Protein AF-A0A924YWF9-F1 (afdb_monomer)

Solvent-accessible surface area (backbone atoms only — not comparable to full-atom values): 4859 Å² total; per-residue (Å²): 136,85,82,78,76,83,84,71,78,82,78,75,78,93,65,58,67,74,57,52,51,52,52,51,53,51,53,52,51,53,50,53,52,52,39,21,75,72,66,40,63,49,76,46,77,57,97,90,38,84,43,80,37,53,25,65,58,52,50,51,55,56,47,60,74,68,48,63,97,73,72,73,80,88,125

Mean predicted aligned error: 11.07 Å

pLDDT: mean 79.73, std 13.7, range [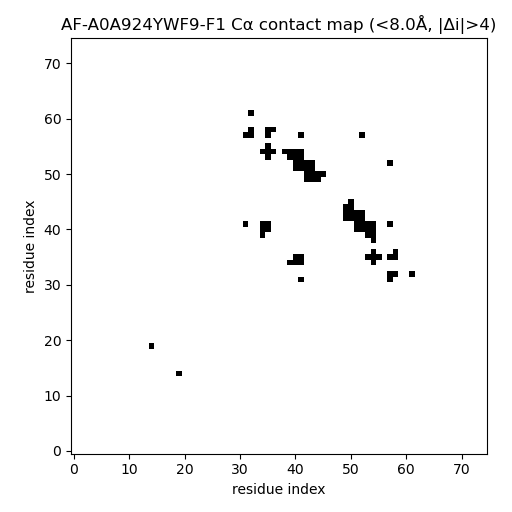44.12, 92.94]

Foldseek 3Di:
DDDDDDDDDPDDDPDDPVVVVVVVVVVVLVVLLVCLVVFHWDWDADPNDIDIGGSVRSNVVVCVVVPDPCPPPPD

Secondary structure (DSSP, 8-state):
---PPP-PPPPPP-S-HHHHHHHHHHHHHHHHHHHHHTTPPEEEEETTEEEEE-HHHHHHHHHHHHS-TT-----

Nearest PDB structures (foldseek):
  1vzy-assembly1_A  TM=4.721E-01  e=2.199E+00  Bacillus subtilis subsp. subtilis str. 168
  4k1o-assembly1_A  TM=4.165E-01  e=1.800E+00  Mus musculus
  6dv1-assembly1_A-2  TM=4.495E-01  e=4.282E+00  Mus musculus
  2lkp-assembly1_B  TM=3.856E-01  e=5.229E+00  Mycobacterium tuberculosis H37Rv
  6zvj-assembly1_u  TM=2.610E-01  e=7.298E+00  Homo sapiens

Radius of gyration: 19.44 Å; Cα contacts (8 Å, |Δi|>4): 43; chains: 1; bounding box: 66×45×31 Å

Structure (mmCIF, N/CA/C/O backbone):
data_AF-A0A924YWF9-F1
#
_entry.id   AF-A0A924YWF9-F1
#
loop_
_atom_site.group_PDB
_atom_site.id
_atom_site.type_symbol
_atom_site.label_atom_id
_atom_site.label_alt_id
_atom_site.label_comp_id
_atom_site.label_asym_id
_atom_site.label_entity_id
_atom_site.label_seq_id
_atom_site.pdbx_PDB_ins_code
_atom_site.Cartn_x
_atom_site.Cartn_y
_atom_site.Cartn_z
_atom_site.occupancy
_atom_site.B_iso_or_equiv
_atom_site.auth_seq_id
_atom_site.auth_comp_id
_atom_site.auth_asym_id
_atom_site.auth_atom_id
_atom_site.pdbx_PDB_model_num
ATOM 1 N N . MET A 1 1 ? 31.374 -28.914 3.945 1.00 53.41 1 MET A N 1
ATOM 2 C CA . MET A 1 1 ? 31.663 -27.852 2.959 1.00 53.41 1 MET A CA 1
ATOM 3 C C . MET A 1 1 ? 30.314 -27.381 2.434 1.00 53.41 1 MET A C 1
ATOM 5 O O . MET A 1 1 ? 29.593 -28.210 1.902 1.00 53.41 1 MET A O 1
ATOM 9 N N . ILE A 1 2 ? 29.895 -26.141 2.701 1.00 55.06 2 ILE A N 1
ATOM 10 C CA . ILE A 1 2 ? 28.596 -25.640 2.218 1.00 55.06 2 ILE A CA 1
ATOM 11 C C . ILE A 1 2 ? 28.861 -24.847 0.943 1.00 55.06 2 ILE A C 1
ATOM 13 O O . ILE A 1 2 ? 29.569 -23.842 0.978 1.00 55.06 2 ILE A O 1
ATOM 17 N N . GLN A 1 3 ? 28.322 -25.322 -0.177 1.00 65.50 3 GLN A N 1
ATOM 18 C CA . GLN A 1 3 ? 28.353 -24.604 -1.443 1.00 65.50 3 GLN A CA 1
ATOM 19 C C . GLN A 1 3 ? 27.262 -23.531 -1.421 1.00 65.50 3 GLN A C 1
ATOM 21 O O . GLN A 1 3 ? 26.074 -23.844 -1.375 1.00 65.50 3 GLN A 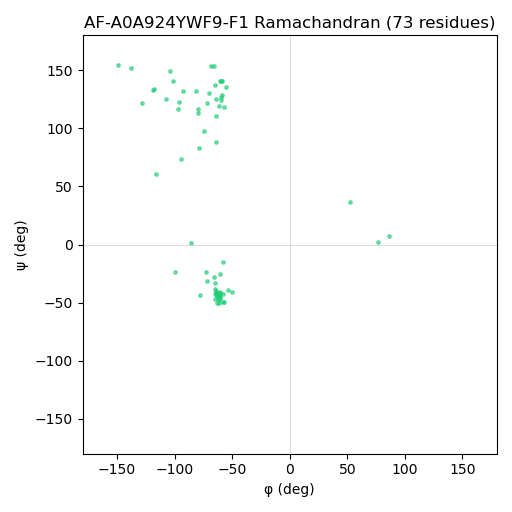O 1
ATOM 26 N N . LEU A 1 4 ? 27.663 -22.259 -1.422 1.00 70.12 4 LEU A N 1
ATOM 27 C CA . LEU A 1 4 ? 26.735 -21.150 -1.625 1.00 70.12 4 LEU A CA 1
ATOM 28 C C . LEU A 1 4 ? 26.264 -21.164 -3.082 1.00 70.12 4 LEU A C 1
ATOM 30 O O . LEU A 1 4 ? 27.079 -21.253 -4.001 1.00 70.12 4 LEU A O 1
ATOM 34 N N . LEU A 1 5 ? 24.947 -21.085 -3.281 1.00 71.19 5 LEU A N 1
ATOM 35 C CA . LEU A 1 5 ? 24.352 -20.973 -4.610 1.00 71.19 5 LEU A CA 1
ATOM 36 C C . LEU A 1 5 ? 24.856 -19.690 -5.304 1.00 71.19 5 LEU A C 1
ATOM 38 O O . LEU A 1 5 ? 24.991 -18.656 -4.639 1.00 71.19 5 LEU A O 1
ATOM 42 N N . PRO A 1 6 ? 25.138 -19.733 -6.620 1.00 71.88 6 PRO A N 1
ATOM 43 C CA . PRO A 1 6 ? 25.585 -18.563 -7.365 1.00 71.88 6 PRO A CA 1
ATOM 44 C C . PRO A 1 6 ? 24.531 -17.454 -7.279 1.00 71.88 6 PRO A C 1
ATOM 46 O O . PRO A 1 6 ? 23.348 -17.682 -7.532 1.00 71.88 6 PRO A O 1
ATOM 49 N N . ARG A 1 7 ? 24.955 -16.242 -6.904 1.00 66.31 7 ARG A N 1
ATOM 50 C CA . ARG A 1 7 ? 24.073 -15.071 -6.859 1.00 66.31 7 ARG A CA 1
ATOM 51 C C . ARG A 1 7 ? 23.803 -14.605 -8.288 1.00 66.31 7 ARG A C 1
ATOM 53 O O . ARG A 1 7 ? 24.624 -13.909 -8.871 1.00 66.31 7 ARG A O 1
ATOM 60 N N . THR A 1 8 ? 22.672 -14.998 -8.862 1.00 69.44 8 THR A N 1
ATOM 61 C CA . THR A 1 8 ? 22.157 -14.368 -10.082 1.00 69.44 8 THR A CA 1
ATOM 62 C C . THR A 1 8 ? 21.629 -12.984 -9.733 1.00 69.44 8 THR A C 1
ATOM 64 O O . THR A 1 8 ? 20.737 -12.873 -8.888 1.00 69.44 8 THR A O 1
ATOM 67 N N . GLU A 1 9 ? 22.166 -11.938 -10.365 1.00 64.31 9 GLU A N 1
ATOM 68 C CA . GLU A 1 9 ? 21.574 -10.602 -10.274 1.00 64.31 9 GLU A CA 1
ATOM 69 C C . GLU A 1 9 ? 20.104 -10.659 -10.720 1.00 64.31 9 GLU A C 1
ATOM 71 O O . GLU A 1 9 ? 19.788 -11.324 -11.716 1.00 64.31 9 GLU A O 1
ATOM 76 N N . PRO A 1 10 ? 19.186 -10.010 -9.982 1.00 70.38 10 PRO A N 1
ATOM 77 C CA . PRO A 1 10 ? 17.784 -9.985 -10.360 1.00 70.38 10 PRO A CA 1
ATOM 78 C C . PRO A 1 10 ? 17.653 -9.312 -11.728 1.00 70.38 10 PRO A C 1
ATOM 80 O O . PRO A 1 10 ? 18.027 -8.151 -11.904 1.00 70.38 10 PRO A O 1
ATOM 83 N N . LYS A 1 11 ? 17.129 -10.055 -12.709 1.00 72.31 11 LYS A N 1
ATOM 84 C CA . LYS A 1 11 ? 16.834 -9.512 -14.037 1.00 72.31 11 LYS A CA 1
ATOM 85 C C . LYS A 1 11 ? 15.836 -8.367 -13.880 1.00 72.31 11 LYS A C 1
ATOM 87 O O . LYS A 1 11 ? 14.768 -8.560 -13.299 1.00 72.31 11 LYS A O 1
ATOM 92 N N . ARG A 1 12 ? 16.187 -7.185 -14.390 1.00 69.25 12 ARG A N 1
ATOM 93 C CA . ARG A 1 12 ? 15.246 -6.066 -14.483 1.00 69.25 12 ARG A CA 1
ATOM 94 C C . ARG A 1 12 ? 14.138 -6.451 -15.461 1.00 69.25 12 ARG A C 1
ATOM 96 O O . ARG A 1 12 ? 14.418 -7.070 -16.487 1.00 69.25 12 ARG A O 1
ATOM 103 N N . LEU A 1 13 ? 12.892 -6.136 -15.113 1.00 72.25 13 LEU A N 1
ATOM 104 C CA . LEU A 1 13 ? 11.789 -6.248 -16.060 1.00 72.25 13 LEU A CA 1
ATOM 105 C C . LEU A 1 13 ? 12.044 -5.255 -17.190 1.00 72.25 13 LEU A C 1
ATOM 107 O O . LEU A 1 13 ? 12.252 -4.073 -16.932 1.00 72.25 13 LEU A O 1
ATOM 111 N N . ASP A 1 14 ? 12.049 -5.757 -18.419 1.00 81.31 14 ASP A N 1
ATOM 112 C CA . ASP A 1 14 ? 12.221 -4.943 -19.616 1.00 81.31 14 ASP A CA 1
ATOM 113 C C . ASP A 1 14 ? 10.874 -4.272 -19.921 1.00 81.31 14 ASP A C 1
ATOM 115 O O . ASP A 1 14 ? 10.026 -4.810 -20.632 1.00 81.31 14 ASP A O 1
ATOM 119 N N . MET A 1 15 ? 10.612 -3.153 -19.246 1.00 86.06 15 MET A N 1
ATOM 120 C CA . MET A 1 15 ? 9.394 -2.361 -19.403 1.00 86.06 15 MET A CA 1
ATOM 121 C C . MET A 1 15 ? 9.676 -0.878 -19.152 1.00 86.06 15 MET A C 1
ATOM 123 O O . MET A 1 15 ? 10.612 -0.553 -18.419 1.00 86.06 15 MET A O 1
ATOM 127 N N . PRO A 1 16 ? 8.873 0.033 -19.724 1.00 89.62 16 PRO A N 1
ATOM 128 C CA . PRO A 1 16 ? 9.001 1.457 -19.451 1.00 89.62 16 PRO A CA 1
ATOM 129 C C . PRO A 1 16 ? 8.805 1.775 -17.962 1.00 89.62 16 PRO A C 1
ATOM 131 O O . PRO A 1 16 ? 7.884 1.251 -17.332 1.00 89.62 16 PRO A O 1
ATOM 134 N N . ASP A 1 17 ? 9.592 2.711 -17.426 1.00 85.94 17 ASP A N 1
ATOM 135 C CA . ASP A 1 17 ? 9.513 3.129 -16.016 1.00 85.94 17 ASP A CA 1
ATOM 136 C C . ASP A 1 17 ? 8.089 3.544 -15.606 1.00 85.94 17 ASP A C 1
ATOM 138 O O . ASP A 1 17 ? 7.600 3.160 -14.547 1.00 85.94 17 ASP A O 1
ATOM 142 N N . ALA A 1 18 ? 7.362 4.238 -16.487 1.00 87.12 18 ALA A N 1
ATOM 143 C CA . ALA A 1 18 ? 5.984 4.661 -16.228 1.00 87.12 18 ALA A CA 1
ATOM 144 C C . ALA A 1 18 ? 4.992 3.487 -16.105 1.00 87.12 18 ALA A C 1
ATOM 146 O O . ALA A 1 18 ? 3.949 3.599 -15.455 1.00 87.12 18 ALA A O 1
ATOM 147 N N . GLU A 1 19 ? 5.270 2.366 -16.770 1.00 87.38 19 GLU A N 1
ATOM 148 C CA . GLU A 1 19 ? 4.475 1.146 -16.644 1.00 87.38 19 GLU A CA 1
ATOM 149 C C . GLU A 1 19 ? 4.825 0.412 -15.348 1.00 87.38 19 GLU A C 1
ATOM 151 O O . GLU A 1 19 ? 3.925 0.026 -14.599 1.00 87.38 19 GLU A O 1
ATOM 156 N N . PHE A 1 20 ? 6.119 0.312 -15.037 1.00 88.19 20 PHE A N 1
ATOM 157 C CA . PHE A 1 20 ? 6.606 -0.258 -13.787 1.00 88.19 20 PHE A CA 1
ATOM 158 C C . PHE A 1 20 ? 6.037 0.474 -12.564 1.00 88.19 20 PHE A C 1
ATOM 160 O O . PHE A 1 20 ? 5.452 -0.154 -11.680 1.00 88.19 20 PHE A O 1
ATOM 167 N N . GLU A 1 21 ? 6.117 1.806 -12.541 1.00 88.62 21 GL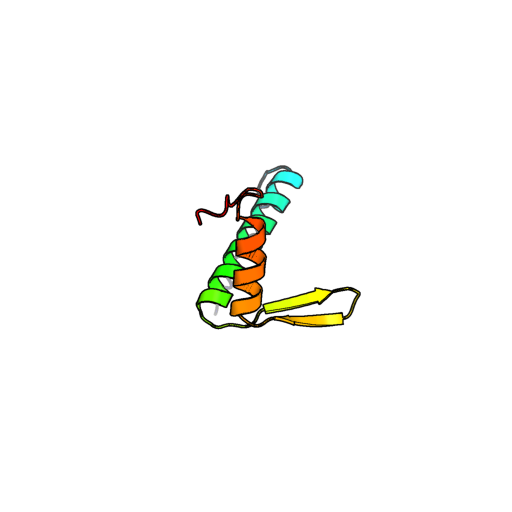U A N 1
ATOM 168 C CA . GLU A 1 21 ? 5.566 2.633 -11.466 1.00 88.62 21 GLU A CA 1
ATOM 169 C C . GLU A 1 21 ? 4.067 2.402 -11.281 1.00 88.62 21 GLU A C 1
ATOM 171 O O . GLU A 1 21 ? 3.596 2.253 -10.153 1.00 88.62 21 GLU A O 1
ATOM 176 N N . ARG A 1 22 ? 3.310 2.298 -12.379 1.00 88.69 22 ARG A N 1
ATOM 177 C CA . ARG A 1 22 ? 1.866 2.035 -12.337 1.00 88.69 22 ARG A CA 1
ATOM 178 C C . ARG A 1 22 ? 1.556 0.675 -11.718 1.00 88.69 22 ARG A C 1
ATOM 180 O O . ARG A 1 22 ? 0.632 0.563 -10.909 1.00 88.69 22 ARG A O 1
ATOM 187 N N . ILE A 1 23 ? 2.324 -0.354 -12.077 1.00 88.44 23 ILE A N 1
ATOM 188 C CA . ILE A 1 23 ? 2.187 -1.700 -11.509 1.00 88.44 23 ILE A CA 1
ATOM 189 C C . ILE A 1 23 ? 2.522 -1.675 -10.015 1.00 88.44 23 ILE A C 1
ATOM 191 O O . ILE A 1 23 ? 1.744 -2.187 -9.208 1.00 88.44 23 ILE A O 1
ATOM 195 N N . CYS A 1 24 ? 3.625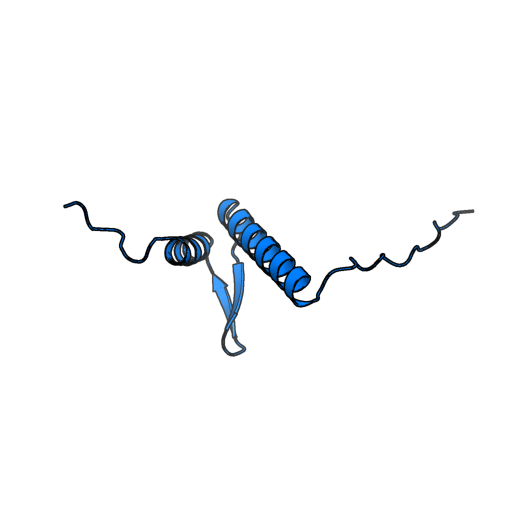 -1.033 -9.627 1.00 88.69 24 CYS A N 1
ATOM 196 C CA . CYS A 1 24 ? 4.023 -0.891 -8.229 1.00 88.69 24 CYS A CA 1
ATOM 197 C C . CYS A 1 24 ? 2.975 -0.141 -7.401 1.00 88.69 24 CYS A C 1
ATOM 199 O O . CYS A 1 24 ? 2.606 -0.606 -6.324 1.00 88.69 24 CYS A O 1
ATOM 201 N N . GLN A 1 25 ? 2.449 0.977 -7.907 1.00 88.94 25 GLN A N 1
ATOM 202 C CA . GLN A 1 25 ? 1.398 1.748 -7.239 1.00 88.94 25 GLN A CA 1
ATOM 203 C C . GLN A 1 25 ? 0.126 0.918 -7.053 1.00 88.94 25 GLN A C 1
ATOM 205 O O . GLN A 1 25 ? -0.458 0.912 -5.967 1.00 88.94 25 GLN A O 1
ATOM 210 N N . ARG A 1 26 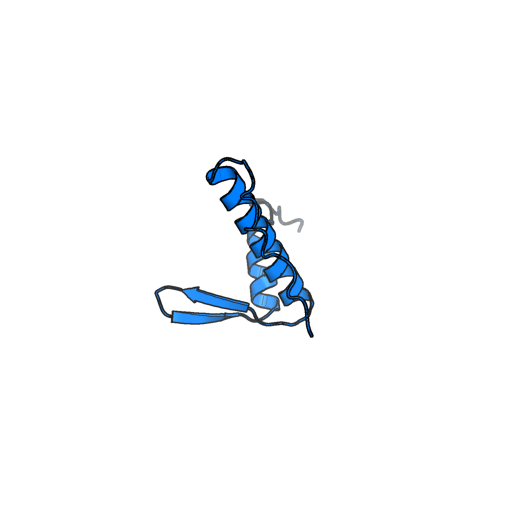? -0.282 0.166 -8.083 1.00 90.19 26 ARG A N 1
ATOM 211 C CA . ARG A 1 26 ? -1.434 -0.734 -7.998 1.00 90.19 26 ARG A CA 1
ATOM 212 C C . ARG A 1 26 ? -1.221 -1.826 -6.948 1.00 90.19 26 ARG A C 1
ATOM 214 O O . ARG A 1 26 ? -2.074 -1.998 -6.080 1.00 90.19 26 ARG A O 1
ATOM 221 N N . ALA A 1 27 ? -0.088 -2.524 -6.993 1.00 89.69 27 ALA A N 1
ATOM 222 C CA . ALA A 1 27 ? 0.235 -3.591 -6.048 1.00 89.69 27 ALA A CA 1
ATOM 223 C C . ALA A 1 27 ? 0.317 -3.072 -4.602 1.00 89.69 27 ALA A C 1
ATOM 225 O O . ALA A 1 27 ? -0.220 -3.694 -3.685 1.00 89.69 27 ALA A O 1
ATOM 226 N N . ALA A 1 28 ? 0.926 -1.900 -4.398 1.00 88.25 28 ALA A N 1
ATOM 227 C CA . ALA A 1 28 ? 0.989 -1.248 -3.095 1.00 88.25 28 ALA A CA 1
ATOM 228 C C . ALA A 1 28 ? -0.414 -0.911 -2.565 1.00 88.25 28 ALA A C 1
ATOM 230 O O . ALA A 1 28 ? -0.722 -1.204 -1.409 1.00 88.25 28 ALA A O 1
ATOM 231 N N . ARG A 1 29 ? -1.296 -0.363 -3.411 1.00 87.69 29 ARG A N 1
ATOM 232 C CA . ARG A 1 29 ? -2.685 -0.051 -3.039 1.00 87.69 29 ARG A CA 1
ATOM 233 C C . ARG A 1 29 ? -3.467 -1.302 -2.638 1.00 87.69 29 ARG A C 1
ATOM 235 O O . ARG A 1 29 ? -4.113 -1.314 -1.592 1.00 87.69 29 ARG A O 1
ATOM 242 N N . GLU A 1 30 ? -3.381 -2.363 -3.438 1.00 90.19 30 GLU A N 1
ATOM 243 C CA . GLU A 1 30 ? -4.036 -3.644 -3.150 1.00 90.19 30 GLU A CA 1
ATOM 244 C C . GLU A 1 30 ? -3.539 -4.247 -1.825 1.00 90.19 30 GLU A C 1
ATOM 246 O O . GLU A 1 30 ? -4.345 -4.717 -1.016 1.00 90.19 30 GLU A O 1
ATOM 251 N N . ALA A 1 31 ? -2.232 -4.169 -1.554 1.00 89.69 31 ALA A N 1
ATOM 252 C CA . ALA A 1 31 ? -1.642 -4.635 -0.302 1.00 89.69 31 ALA A CA 1
ATOM 253 C C . ALA A 1 31 ? -2.154 -3.853 0.918 1.00 89.69 31 ALA A C 1
ATOM 255 O O . ALA A 1 31 ? -2.511 -4.462 1.928 1.00 89.69 31 ALA A O 1
ATOM 256 N N . VAL A 1 32 ? -2.247 -2.521 0.826 1.00 89.69 32 VAL A N 1
ATOM 257 C CA . VAL A 1 32 ? -2.763 -1.672 1.914 1.00 8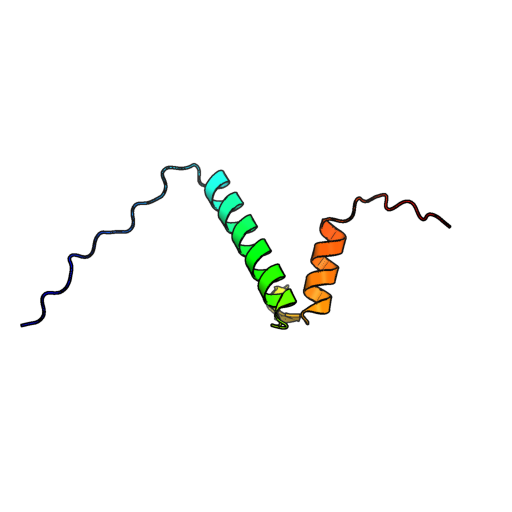9.69 32 VAL A CA 1
ATOM 258 C C . VAL A 1 32 ? -4.221 -2.011 2.230 1.00 89.69 32 VAL A C 1
ATOM 260 O O . VAL A 1 32 ? -4.566 -2.218 3.393 1.00 89.69 32 VAL A O 1
ATOM 263 N N . ILE A 1 33 ? -5.069 -2.141 1.206 1.00 88.69 33 ILE A N 1
ATOM 264 C CA . ILE A 1 33 ? -6.484 -2.505 1.379 1.00 88.69 33 ILE A CA 1
ATOM 265 C C . ILE A 1 33 ? -6.613 -3.905 1.987 1.00 88.69 33 ILE A C 1
ATOM 267 O O . ILE A 1 33 ? -7.409 -4.115 2.903 1.00 88.69 33 ILE A O 1
ATOM 271 N N . ARG A 1 34 ? -5.832 -4.875 1.499 1.00 91.94 34 ARG A N 1
ATOM 272 C CA . ARG A 1 34 ? -5.830 -6.242 2.033 1.00 91.94 34 ARG A CA 1
ATOM 273 C C . ARG A 1 34 ? -5.422 -6.265 3.506 1.00 91.94 34 ARG A C 1
ATOM 275 O O . ARG A 1 34 ? -6.082 -6.937 4.291 1.00 91.94 34 ARG A O 1
ATOM 282 N N . ASN A 1 35 ? -4.374 -5.537 3.884 1.00 89.75 35 ASN A N 1
ATOM 283 C CA . ASN A 1 35 ? -3.919 -5.464 5.272 1.00 89.75 35 ASN A CA 1
ATOM 284 C C . ASN A 1 35 ? -4.966 -4.810 6.179 1.00 89.75 35 ASN A C 1
ATOM 286 O O . ASN A 1 35 ? -5.230 -5.328 7.261 1.00 89.75 35 ASN A O 1
ATOM 290 N N . ALA A 1 36 ? -5.635 -3.755 5.708 1.00 90.81 36 ALA A N 1
ATOM 291 C CA . ALA A 1 36 ? -6.747 -3.154 6.435 1.00 90.81 36 ALA A CA 1
ATOM 292 C C . ALA A 1 36 ? -7.902 -4.154 6.641 1.00 90.81 36 ALA A C 1
ATOM 294 O O . ALA A 1 36 ? -8.409 -4.291 7.748 1.00 90.81 36 ALA A O 1
ATOM 295 N N . LYS A 1 37 ? -8.271 -4.951 5.629 1.00 89.56 37 LYS A N 1
ATOM 296 C CA . LYS A 1 37 ? -9.291 -6.013 5.790 1.00 89.56 37 LYS A CA 1
ATOM 297 C C . LYS A 1 37 ? -8.912 -7.083 6.820 1.00 89.56 37 LYS A C 1
ATOM 299 O O . LYS A 1 37 ? -9.798 -7.722 7.375 1.00 89.56 37 LYS A O 1
ATOM 304 N N . LEU A 1 38 ? -7.619 -7.284 7.066 1.00 92.69 38 LEU A N 1
ATOM 305 C CA . LEU A 1 38 ? -7.103 -8.190 8.096 1.00 92.69 38 LEU A CA 1
ATOM 306 C C . LEU A 1 38 ? -7.012 -7.530 9.486 1.00 92.69 38 LEU A C 1
ATOM 308 O O . LEU A 1 38 ? -6.563 -8.172 10.430 1.00 92.69 38 LEU A O 1
ATOM 312 N N . GLY A 1 39 ? -7.424 -6.265 9.619 1.00 89.56 39 GLY A N 1
ATOM 313 C CA . GLY A 1 39 ? -7.398 -5.513 10.874 1.00 89.56 39 GLY A CA 1
ATOM 314 C C . GLY A 1 39 ? -6.067 -4.819 11.168 1.00 89.56 39 GLY A C 1
ATOM 315 O O . GLY A 1 39 ? -5.901 -4.263 12.252 1.00 89.56 39 GLY A O 1
ATOM 316 N N . PHE A 1 40 ? -5.114 -4.816 10.229 1.00 90.25 40 PHE A N 1
ATOM 317 C CA . PHE A 1 40 ? -3.841 -4.130 10.436 1.00 90.25 40 PHE A CA 1
ATOM 318 C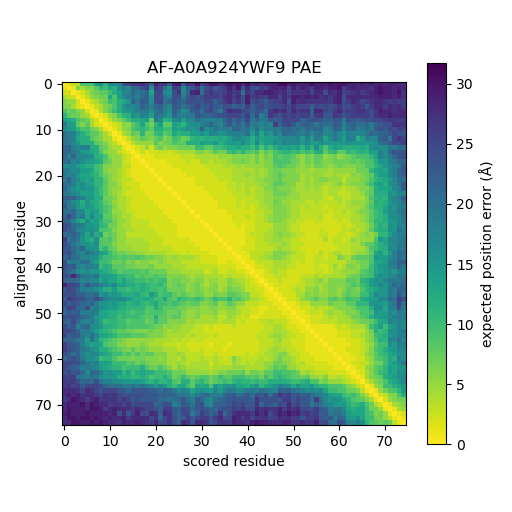 C . PHE A 1 40 ? -3.966 -2.627 10.151 1.00 90.25 40 PHE A C 1
ATOM 320 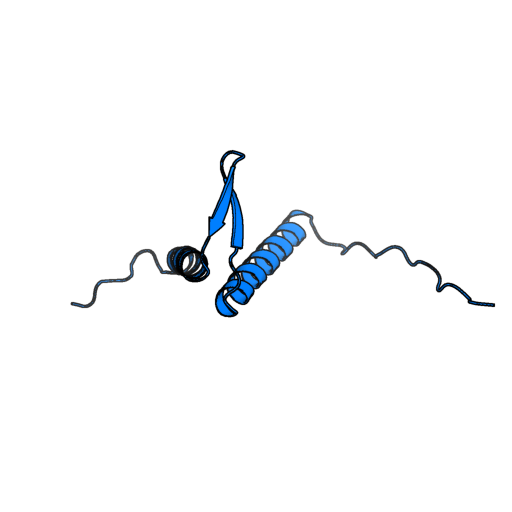O O . PHE A 1 40 ? -4.485 -2.246 9.096 1.00 90.25 40 PHE A O 1
ATOM 327 N N . PRO A 1 41 ? -3.462 -1.761 11.049 1.00 87.62 41 PRO A N 1
ATOM 328 C CA . PRO A 1 41 ? -3.411 -0.328 10.800 1.00 87.62 41 PRO A CA 1
ATOM 329 C C . PRO A 1 41 ? -2.412 -0.009 9.683 1.00 87.62 41 PRO A C 1
ATOM 331 O O . PRO A 1 41 ? -1.433 -0.730 9.473 1.00 87.62 41 PRO A O 1
ATOM 334 N N . ALA A 1 42 ? -2.639 1.102 8.987 1.00 88.19 42 ALA A N 1
ATOM 335 C CA . ALA A 1 42 ? -1.701 1.614 7.994 1.00 88.19 42 ALA A CA 1
ATOM 336 C C . ALA A 1 42 ? -0.931 2.814 8.546 1.00 88.19 42 ALA A C 1
ATOM 338 O O . ALA A 1 42 ? -1.450 3.600 9.340 1.00 88.19 42 ALA A O 1
ATOM 339 N N . VAL A 1 43 ? 0.302 2.973 8.074 1.00 87.69 43 VAL A N 1
ATOM 340 C CA . VAL A 1 43 ? 1.163 4.111 8.395 1.00 87.69 43 VAL A CA 1
ATOM 341 C C . VAL A 1 43 ? 1.472 4.857 7.108 1.00 87.69 43 VAL A C 1
ATOM 343 O O . VAL A 1 43 ? 1.807 4.250 6.093 1.00 87.69 43 VAL A O 1
ATOM 346 N N . SER A 1 44 ? 1.355 6.177 7.147 1.00 85.25 44 SER A N 1
ATOM 347 C CA . SER A 1 44 ? 1.677 7.060 6.025 1.00 85.25 44 SER A CA 1
ATOM 348 C C . SER A 1 44 ? 2.418 8.295 6.517 1.00 85.25 44 SER A C 1
ATOM 350 O O . SER A 1 44 ? 2.197 8.722 7.645 1.00 85.25 44 SER A O 1
ATOM 352 N N . SER A 1 45 ? 3.257 8.887 5.669 1.00 87.75 45 SER A N 1
ATOM 353 C CA . SER A 1 45 ? 3.871 10.190 5.938 1.00 87.75 45 SER A CA 1
ATOM 354 C C . SER A 1 45 ? 3.066 11.291 5.256 1.00 87.75 45 SER A C 1
ATOM 356 O O . SER A 1 45 ? 2.874 11.243 4.042 1.00 87.75 45 SER A O 1
ATOM 358 N N . GLU A 1 46 ? 2.591 12.270 6.022 1.00 87.81 46 GLU A N 1
ATOM 359 C CA . GLU A 1 46 ? 1.860 13.437 5.520 1.00 87.81 46 GLU A CA 1
ATOM 360 C C . GLU A 1 46 ? 2.501 14.701 6.081 1.00 87.81 46 GLU A C 1
ATOM 362 O O . GLU A 1 46 ? 2.622 14.853 7.294 1.00 87.81 46 GLU A O 1
ATOM 367 N N . ASN A 1 47 ? 2.963 15.598 5.204 1.00 90.38 47 ASN A N 1
ATOM 368 C CA . ASN A 1 47 ? 3.672 16.827 5.589 1.00 90.38 47 ASN A CA 1
ATOM 369 C C . ASN A 1 47 ? 4.865 16.580 6.537 1.00 90.38 47 ASN A C 1
ATOM 371 O O . ASN A 1 47 ? 5.123 17.359 7.452 1.00 90.38 47 ASN A O 1
ATOM 375 N N . GLY A 1 48 ? 5.579 15.466 6.338 1.00 91.44 48 GLY A N 1
ATOM 376 C CA . GLY A 1 48 ? 6.714 15.068 7.176 1.00 91.44 48 GLY A CA 1
ATOM 377 C C . GLY A 1 48 ? 6.328 14.470 8.534 1.00 91.44 48 GLY A C 1
ATOM 378 O O . GLY A 1 48 ? 7.216 14.128 9.311 1.00 91.44 48 GLY A O 1
ATOM 379 N N . GLN A 1 49 ? 5.034 14.313 8.823 1.00 90.19 49 GLN A N 1
ATOM 380 C CA . GLN A 1 49 ? 4.542 13.658 10.030 1.00 90.19 49 GLN A CA 1
ATOM 381 C C . GLN A 1 49 ? 4.095 12.230 9.737 1.00 90.19 49 GLN A C 1
ATOM 383 O O . GLN A 1 49 ? 3.470 11.950 8.715 1.00 90.19 49 GLN A O 1
ATOM 388 N N . ILE A 1 50 ? 4.388 11.322 10.665 1.00 89.44 50 ILE A N 1
ATOM 389 C CA . ILE A 1 50 ? 3.903 9.945 10.605 1.00 89.44 50 ILE A CA 1
ATOM 390 C C . ILE A 1 50 ? 2.458 9.924 11.106 1.00 89.44 50 ILE A C 1
ATOM 392 O O . ILE A 1 50 ? 2.189 10.217 12.269 1.00 89.44 50 ILE A O 1
ATOM 396 N N . VAL A 1 51 ? 1.538 9.550 10.225 1.00 89.38 51 VAL A N 1
ATOM 397 C CA . VAL A 1 51 ? 0.109 9.418 10.505 1.00 89.38 51 VAL A CA 1
ATOM 398 C C . VAL A 1 51 ? -0.256 7.940 10.538 1.00 89.38 51 VAL A C 1
ATOM 400 O O . VAL A 1 51 ? -0.025 7.205 9.573 1.00 89.38 51 VAL A O 1
ATOM 403 N N . PHE A 1 52 ? -0.860 7.521 11.645 1.00 89.06 52 PHE A N 1
ATOM 404 C CA . PHE A 1 52 ? -1.448 6.196 11.806 1.00 89.06 52 PHE A CA 1
ATOM 405 C C . PHE A 1 52 ? -2.921 6.252 11.421 1.00 89.06 52 PHE A C 1
ATOM 407 O O . PHE A 1 52 ? -3.649 7.140 11.862 1.00 89.06 52 PHE A O 1
ATOM 414 N N . ARG A 1 53 ? -3.362 5.299 10.603 1.00 90.81 53 ARG A N 1
ATOM 415 C CA . ARG A 1 53 ? -4.756 5.176 10.178 1.00 90.81 53 ARG A CA 1
ATOM 416 C C . ARG A 1 53 ? -5.323 3.847 10.623 1.00 90.81 53 ARG A C 1
ATOM 418 O O . ARG A 1 53 ? -4.696 2.805 10.410 1.00 90.81 53 ARG A O 1
ATOM 425 N N . SER A 1 54 ? -6.517 3.892 11.206 1.00 92.94 54 SER A N 1
ATOM 426 C CA . SER A 1 54 ? -7.247 2.673 11.532 1.00 92.94 54 SER A CA 1
ATOM 427 C C . SER A 1 54 ? -7.648 1.939 10.244 1.00 92.94 54 SER A C 1
ATOM 429 O O . SER A 1 54 ? -7.801 2.576 9.193 1.00 92.94 54 SER A O 1
ATOM 431 N N . PRO A 1 55 ? -7.833 0.612 10.295 1.00 91.00 55 PRO A N 1
ATOM 432 C CA . PRO A 1 55 ? -8.315 -0.157 9.153 1.00 91.00 55 PRO A CA 1
ATOM 433 C C . PRO A 1 55 ? -9.578 0.428 8.506 1.00 91.00 55 PRO A C 1
ATOM 435 O O . PRO A 1 55 ? -9.669 0.517 7.283 1.00 91.00 55 PRO A O 1
ATOM 438 N N . GLU A 1 56 ? -10.529 0.899 9.312 1.00 90.31 56 GLU A N 1
ATOM 439 C CA . GLU A 1 56 ? -11.784 1.498 8.852 1.00 90.31 56 GLU A CA 1
ATOM 440 C C . GLU A 1 56 ? -11.536 2.796 8.082 1.00 90.31 56 GLU A C 1
ATOM 442 O O . GLU A 1 56 ? -12.117 3.001 7.019 1.00 90.31 56 GLU A O 1
ATOM 447 N N . GLN A 1 57 ? -10.631 3.653 8.570 1.00 90.19 57 GLN A N 1
ATOM 448 C CA . GLN A 1 57 ? -10.260 4.899 7.891 1.00 90.19 57 GLN A CA 1
ATOM 449 C C . GLN A 1 57 ? -9.577 4.630 6.549 1.00 90.19 57 GLN A C 1
ATOM 451 O O . GLN A 1 57 ? -9.819 5.339 5.571 1.00 90.19 57 GLN A O 1
ATOM 456 N N . VAL A 1 58 ? -8.732 3.597 6.492 1.00 88.69 58 VAL A N 1
ATOM 457 C CA . VAL A 1 58 ? -8.079 3.164 5.254 1.00 88.69 58 VAL A CA 1
ATOM 458 C C . VAL A 1 58 ? -9.126 2.697 4.245 1.00 88.69 58 VAL A C 1
ATOM 460 O O . VAL A 1 58 ? -9.134 3.166 3.107 1.00 88.69 58 VAL A O 1
ATOM 463 N N . LEU A 1 59 ? -10.038 1.816 4.659 1.00 87.19 59 LEU A N 1
ATOM 464 C CA . LEU A 1 59 ? -11.092 1.296 3.788 1.00 87.19 59 LEU A CA 1
ATOM 465 C C . LEU A 1 59 ? -12.053 2.395 3.326 1.00 87.19 59 LEU A C 1
ATOM 467 O O . LEU A 1 59 ? -12.378 2.438 2.143 1.00 87.19 59 LEU A O 1
ATOM 471 N N . ALA A 1 60 ? -12.450 3.310 4.213 1.00 86.06 60 ALA A N 1
ATOM 472 C CA . ALA A 1 60 ? -13.315 4.438 3.878 1.00 86.06 60 ALA A CA 1
ATOM 473 C C . ALA A 1 60 ? -12.665 5.381 2.855 1.00 86.06 60 ALA A C 1
ATOM 475 O O . ALA A 1 60 ? -13.307 5.756 1.874 1.00 86.06 60 ALA A O 1
ATOM 476 N N . LYS A 1 61 ? -11.375 5.709 3.030 1.00 84.44 61 LYS A N 1
ATOM 477 C CA . LYS A 1 61 ? -10.621 6.539 2.078 1.00 84.44 61 LYS A CA 1
ATOM 478 C C . LYS A 1 61 ? -10.611 5.913 0.682 1.00 84.44 61 LYS A C 1
ATOM 480 O O . LYS A 1 61 ? -10.933 6.581 -0.295 1.00 84.44 61 LYS A O 1
ATOM 485 N N . PHE A 1 62 ? -10.284 4.624 0.588 1.00 82.00 62 PHE A N 1
ATOM 486 C CA . PHE A 1 62 ? -10.237 3.937 -0.703 1.00 82.00 62 PHE A CA 1
ATOM 487 C C . PHE A 1 62 ? -11.625 3.693 -1.306 1.00 82.00 62 PHE A C 1
ATOM 489 O O . PHE A 1 62 ? -11.759 3.723 -2.527 1.00 82.00 62 PHE A O 1
ATOM 496 N N . ALA A 1 63 ? -12.659 3.493 -0.486 1.00 81.75 63 ALA A N 1
ATOM 497 C CA . ALA A 1 63 ? -14.036 3.405 -0.962 1.00 81.75 63 ALA A CA 1
ATOM 498 C C . ALA A 1 63 ? -14.498 4.730 -1.587 1.00 81.75 63 ALA A C 1
ATOM 500 O O . ALA A 1 63 ? -15.104 4.702 -2.652 1.00 81.75 63 ALA A O 1
ATOM 501 N N . ALA A 1 64 ? -14.153 5.876 -0.992 1.00 76.06 64 ALA A N 1
ATOM 502 C CA . ALA A 1 64 ? -14.474 7.194 -1.542 1.00 76.06 64 ALA A CA 1
ATOM 503 C C . ALA A 1 64 ? -13.773 7.479 -2.886 1.00 76.06 64 ALA A C 1
ATOM 505 O O . ALA A 1 64 ? -14.348 8.131 -3.747 1.00 76.06 64 ALA A O 1
ATOM 506 N N . GLU A 1 65 ? -12.557 6.963 -3.095 1.00 71.62 65 GLU A N 1
ATOM 507 C CA . GLU A 1 65 ? -11.829 7.091 -4.371 1.00 71.62 65 GLU A CA 1
ATOM 508 C C . GLU A 1 65 ? -12.411 6.222 -5.501 1.00 71.62 65 GLU A C 1
ATOM 510 O O . GLU A 1 65 ? -12.163 6.490 -6.676 1.00 71.62 65 GLU A O 1
ATOM 515 N N . VAL A 1 66 ? -13.118 5.141 -5.157 1.00 65.31 66 VAL A N 1
ATOM 516 C CA . VAL A 1 66 ? -13.738 4.210 -6.118 1.00 65.31 66 VAL A CA 1
ATOM 517 C C . VAL A 1 66 ? -15.228 4.501 -6.300 1.00 65.31 66 VAL A C 1
ATOM 519 O O . VAL A 1 66 ? -15.796 4.158 -7.337 1.00 65.31 66 VAL A O 1
ATOM 522 N N . ALA A 1 67 ? -15.867 5.139 -5.317 1.00 53.06 67 ALA A N 1
ATOM 523 C CA . ALA A 1 67 ? -17.249 5.560 -5.423 1.00 53.06 67 ALA A CA 1
ATOM 524 C C . ALA A 1 67 ? -17.393 6.530 -6.610 1.00 53.06 67 ALA A C 1
ATOM 526 O O . ALA A 1 67 ? -16.646 7.508 -6.702 1.00 53.06 67 ALA A O 1
ATOM 527 N N . PRO A 1 68 ? -18.324 6.272 -7.544 1.00 55.25 68 PRO A N 1
ATOM 528 C CA . PRO A 1 68 ? -18.587 7.211 -8.619 1.00 55.25 68 PRO A CA 1
ATOM 529 C C . PRO A 1 68 ? -19.013 8.559 -8.011 1.00 55.25 68 PRO A C 1
ATOM 531 O O . PRO A 1 68 ? -19.783 8.565 -7.049 1.00 55.25 68 PRO A O 1
ATOM 534 N N . PRO A 1 69 ? -18.572 9.702 -8.572 1.00 58.09 69 PRO A N 1
ATOM 535 C CA . PRO A 1 69 ? -18.888 11.035 -8.041 1.00 58.09 69 PRO A CA 1
ATOM 536 C C . PRO A 1 69 ? -20.397 11.326 -7.961 1.00 58.09 69 PRO A C 1
ATOM 538 O O . PRO A 1 69 ? -20.810 12.229 -7.245 1.00 58.09 69 PRO A O 1
ATOM 541 N N . ASN A 1 70 ? -21.214 10.523 -8.647 1.00 49.25 70 ASN A N 1
ATOM 542 C CA . ASN A 1 70 ? -22.669 10.573 -8.628 1.00 49.25 70 ASN A CA 1
ATOM 543 C C . ASN A 1 70 ? -23.248 9.282 -8.032 1.00 49.25 70 ASN A C 1
ATOM 545 O O . ASN A 1 70 ? -23.976 8.560 -8.716 1.00 49.25 70 ASN A O 1
ATOM 549 N N . ALA A 1 71 ? -22.939 8.956 -6.776 1.00 50.78 71 ALA A N 1
ATOM 550 C CA . ALA A 1 71 ? -23.845 8.101 -6.015 1.00 50.78 71 ALA A CA 1
ATOM 551 C C . ALA A 1 71 ? -25.158 8.887 -5.857 1.00 50.78 71 ALA A C 1
ATOM 553 O O . ALA A 1 71 ? -25.300 9.698 -4.947 1.00 50.78 71 ALA A O 1
ATOM 554 N N . VAL A 1 72 ? -26.053 8.748 -6.840 1.00 48.62 72 VAL A N 1
ATOM 555 C CA . VAL A 1 72 ? -27.391 9.338 -6.813 1.00 48.62 72 VAL A CA 1
ATOM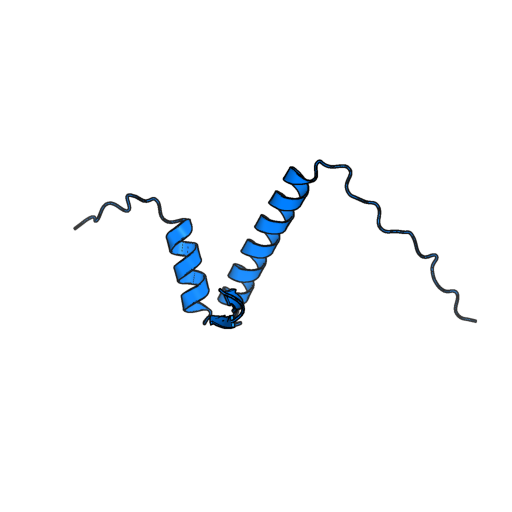 556 C C . VAL A 1 72 ? -28.070 8.806 -5.560 1.00 48.62 72 VAL A C 1
ATOM 558 O O . VAL A 1 72 ? -28.211 7.594 -5.405 1.00 48.62 72 VAL A O 1
ATOM 561 N N . ASP A 1 73 ? -28.422 9.716 -4.660 1.00 55.66 73 ASP A N 1
ATOM 562 C CA . ASP A 1 73 ? -29.192 9.421 -3.461 1.00 55.66 73 ASP A CA 1
ATOM 563 C C . ASP A 1 73 ? -30.579 8.928 -3.901 1.00 55.66 73 ASP A C 1
ATOM 565 O O . ASP A 1 73 ? -31.342 9.675 -4.514 1.00 55.66 73 ASP A O 1
ATOM 569 N N . ILE A 1 74 ? -30.862 7.640 -3.688 1.00 53.50 74 ILE A N 1
ATOM 570 C CA . ILE A 1 74 ? -32.167 7.031 -3.972 1.00 53.50 74 ILE A CA 1
ATOM 571 C C . ILE A 1 74 ? -32.960 7.068 -2.663 1.00 53.50 74 ILE A C 1
ATOM 573 O O . ILE A 1 74 ? -33.102 6.047 -1.991 1.00 53.50 74 ILE A O 1
ATOM 577 N N . ASN A 1 75 ? -33.416 8.261 -2.287 1.00 44.12 75 ASN A N 1
ATOM 578 C CA . ASN A 1 75 ? -34.483 8.455 -1.305 1.00 44.12 75 ASN A CA 1
ATOM 579 C C . ASN A 1 75 ? -35.784 8.810 -2.027 1.00 44.12 75 ASN A C 1
ATOM 581 O O . ASN A 1 75 ? -35.723 9.614 -2.986 1.00 44.12 75 ASN A O 1
#

Sequence (75 aa):
MIQLLPRTEPKRLDMPDAEFERICQRAAREAVIRNAKLGFPAVSSENGQIVFRSPEQVLAKFAAEVAPPNAVDIN